Protein AF-A0A3N2DNS9-F1 (afdb_monomer)

Structure (mmCIF, N/CA/C/O backbone):
data_AF-A0A3N2DNS9-F1
#
_entry.id   AF-A0A3N2DNS9-F1
#
loop_
_atom_site.group_PDB
_atom_site.id
_atom_site.type_symbol
_atom_site.label_atom_id
_atom_site.label_alt_id
_atom_site.label_comp_id
_atom_site.label_asym_id
_atom_site.label_entity_id
_atom_site.label_seq_id
_atom_site.pdbx_PDB_ins_code
_atom_site.Cartn_x
_atom_site.Cartn_y
_atom_site.Cartn_z
_atom_site.occupancy
_atom_site.B_iso_or_equiv
_atom_site.auth_seq_id
_atom_site.auth_comp_id
_atom_site.auth_asym_id
_atom_site.auth_atom_id
_atom_site.pdbx_PDB_model_num
ATOM 1 N N . MET A 1 1 ? -33.078 -3.871 48.019 1.00 47.69 1 MET A N 1
ATOM 2 C CA . MET A 1 1 ? -33.416 -3.806 46.582 1.00 47.69 1 MET A CA 1
ATOM 3 C C . MET A 1 1 ? -32.390 -2.900 45.896 1.00 47.69 1 MET A C 1
ATOM 5 O O . MET A 1 1 ? -32.648 -1.725 45.684 1.00 47.69 1 MET A O 1
ATOM 9 N N . SER A 1 2 ? -31.164 -3.389 45.688 1.00 44.94 2 SER A N 1
ATOM 10 C CA . SER A 1 2 ? -30.055 -2.618 45.107 1.00 44.94 2 SER A CA 1
ATOM 11 C C . SER A 1 2 ? -30.118 -2.689 43.581 1.00 44.94 2 SER A C 1
ATOM 13 O O . SER A 1 2 ? -29.707 -3.674 42.974 1.00 44.94 2 SER A O 1
ATOM 1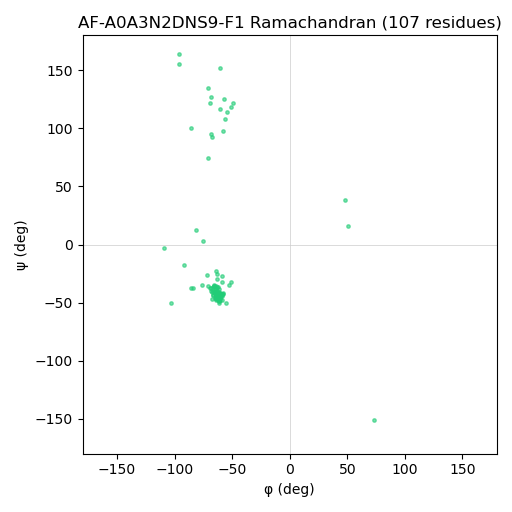5 N N . SER A 1 3 ? -30.648 -1.640 42.959 1.00 50.91 3 SER A N 1
ATOM 16 C CA . SER A 1 3 ? -30.601 -1.429 41.512 1.00 50.91 3 SER A CA 1
ATOM 17 C C . SER A 1 3 ? -29.158 -1.155 41.070 1.00 50.91 3 SER A C 1
ATOM 19 O O . SER A 1 3 ? -28.685 -0.020 41.117 1.00 50.91 3 SER A O 1
ATOM 21 N N . GLN A 1 4 ? -28.445 -2.213 40.682 1.00 53.78 4 GLN A N 1
ATOM 22 C CA . GLN A 1 4 ? -27.190 -2.117 39.938 1.00 53.78 4 GLN A CA 1
ATOM 23 C C . GLN A 1 4 ? -27.503 -1.580 38.531 1.00 53.78 4 GLN A C 1
ATOM 25 O O . GLN A 1 4 ? -28.364 -2.156 37.863 1.00 53.78 4 GLN A O 1
ATOM 30 N N . PRO A 1 5 ? -26.847 -0.508 38.052 1.00 48.84 5 PRO A N 1
ATOM 31 C CA . PRO A 1 5 ? -27.005 -0.078 36.675 1.00 48.84 5 PRO A CA 1
ATOM 32 C C . PRO A 1 5 ? -26.354 -1.124 35.767 1.00 48.84 5 PRO A C 1
ATOM 34 O O . PRO A 1 5 ? -25.174 -1.456 35.900 1.00 48.84 5 PRO A O 1
ATOM 37 N N . GLU A 1 6 ? -27.160 -1.668 34.866 1.00 54.47 6 GLU A N 1
ATOM 38 C CA . GLU A 1 6 ? -26.756 -2.581 33.808 1.00 54.47 6 GLU A CA 1
ATOM 39 C C . GLU A 1 6 ? -25.567 -1.971 33.048 1.00 54.47 6 GLU A C 1
ATOM 41 O O . GLU A 1 6 ? -25.653 -0.871 32.493 1.00 54.47 6 GLU A O 1
ATOM 46 N N . ARG A 1 7 ? -24.408 -2.641 33.066 1.00 48.16 7 ARG A N 1
ATOM 47 C CA . ARG A 1 7 ? -23.250 -2.216 32.275 1.00 48.16 7 ARG A CA 1
ATOM 48 C C . ARG A 1 7 ? -23.608 -2.428 30.812 1.00 48.16 7 ARG A C 1
ATOM 50 O O . ARG A 1 7 ? -23.436 -3.529 30.301 1.00 48.16 7 ARG A O 1
ATOM 57 N N . VAL A 1 8 ? -24.099 -1.381 30.152 1.00 51.09 8 VAL A N 1
ATOM 58 C CA . VAL A 1 8 ? -24.318 -1.367 28.704 1.00 51.09 8 VAL A CA 1
ATOM 59 C C . VAL A 1 8 ? -22.971 -1.653 28.050 1.00 51.09 8 VAL A C 1
ATOM 61 O O . VAL A 1 8 ? -22.108 -0.778 27.938 1.00 51.09 8 VAL A O 1
ATOM 64 N N . ALA A 1 9 ? -22.758 -2.914 27.676 1.00 50.75 9 ALA A N 1
ATOM 65 C CA . ALA A 1 9 ? -21.656 -3.312 26.832 1.00 50.75 9 ALA A CA 1
ATOM 66 C C . ALA A 1 9 ? -21.768 -2.448 25.579 1.00 50.75 9 ALA A C 1
ATOM 68 O O . ALA A 1 9 ? -22.756 -2.508 24.848 1.00 50.75 9 ALA A O 1
ATOM 69 N N . LYS A 1 10 ? -20.791 -1.565 25.374 1.00 50.06 10 LYS A N 1
ATOM 70 C CA . LYS A 1 10 ? -20.704 -0.702 24.198 1.00 50.06 10 LYS A CA 1
ATOM 71 C C . LYS A 1 10 ? -20.343 -1.609 23.018 1.00 50.06 10 LYS A C 1
ATOM 73 O O . LYS A 1 10 ? -19.183 -1.707 22.624 1.00 50.06 10 LYS A O 1
ATOM 78 N N . GLN A 1 11 ? -21.333 -2.372 22.557 1.00 52.22 11 GLN A N 1
ATOM 79 C CA . GLN A 1 11 ? -21.215 -3.396 21.534 1.00 52.22 11 GLN A CA 1
ATOM 80 C C . GLN A 1 11 ? -20.732 -2.698 20.267 1.00 52.22 11 GLN A C 1
ATOM 82 O O . GLN A 1 11 ? -21.385 -1.786 19.755 1.00 52.22 11 GLN A O 1
ATOM 87 N N . HIS A 1 12 ? -19.537 -3.071 19.818 1.00 53.94 12 HIS A N 1
ATOM 88 C CA . HIS A 1 12 ? -18.912 -2.521 18.626 1.00 53.94 12 HIS A CA 1
ATOM 89 C C . HIS A 1 12 ? -19.922 -2.562 17.475 1.00 53.94 12 HIS A C 1
ATOM 91 O O . HIS A 1 12 ? -20.475 -3.617 17.170 1.00 53.94 12 HIS A O 1
ATOM 97 N N . SER A 1 13 ? -20.229 -1.402 16.894 1.00 62.38 13 SER A N 1
ATOM 98 C CA . SER A 1 13 ? -21.341 -1.251 15.958 1.00 62.38 13 SER A CA 1
ATOM 99 C C . SER A 1 13 ? -21.195 -2.222 14.781 1.00 62.38 13 SER A C 1
ATOM 101 O O . SER A 1 13 ? -20.351 -2.001 13.909 1.00 62.38 13 SER A O 1
ATOM 103 N N . ILE A 1 14 ? -22.038 -3.259 14.728 1.00 76.81 14 ILE A N 1
ATOM 104 C CA . ILE A 1 14 ? -22.084 -4.257 13.641 1.00 76.81 14 ILE A CA 1
ATOM 105 C C . ILE A 1 14 ? -22.178 -3.578 12.262 1.00 76.81 14 ILE A C 1
ATOM 107 O O . ILE A 1 14 ? -21.604 -4.037 11.276 1.00 76.81 14 ILE A O 1
ATOM 111 N N . GLY A 1 15 ? -22.836 -2.414 12.213 1.00 81.50 15 GLY A N 1
ATOM 112 C CA . GLY A 1 15 ? -22.998 -1.618 11.001 1.00 81.50 15 GLY A CA 1
ATOM 113 C C . GLY A 1 15 ? -21.691 -1.083 10.407 1.00 81.50 15 GLY A C 1
ATOM 114 O O . GLY A 1 15 ? -21.640 -0.861 9.200 1.00 81.50 15 GLY A O 1
ATOM 115 N N . LEU A 1 16 ? -20.625 -0.900 11.199 1.00 83.31 16 LEU A N 1
ATOM 116 C CA . LEU A 1 16 ? -19.316 -0.500 10.665 1.00 83.31 16 LEU A CA 1
ATOM 117 C C . LEU A 1 16 ? -18.721 -1.626 9.807 1.00 83.31 16 LEU A C 1
ATOM 119 O O . LEU A 1 16 ? -18.285 -1.373 8.686 1.00 83.31 16 LEU A O 1
ATOM 123 N N . TYR A 1 17 ? -18.751 -2.863 10.308 1.00 84.00 17 TYR A N 1
ATOM 124 C CA . TYR A 1 17 ? -18.212 -4.020 9.592 1.00 84.00 17 TYR A CA 1
ATOM 125 C C . TYR A 1 17 ? -18.975 -4.301 8.308 1.00 84.00 17 TYR A C 1
ATOM 127 O O . TYR A 1 17 ? -18.344 -4.513 7.281 1.00 84.00 17 TYR A O 1
ATOM 135 N N . LEU A 1 18 ? -20.311 -4.235 8.331 1.00 88.44 18 LEU A N 1
ATOM 136 C CA . LEU A 1 18 ? -21.118 -4.433 7.124 1.00 88.44 18 LEU A CA 1
ATOM 137 C C . LEU A 1 18 ? -20.813 -3.381 6.049 1.00 88.44 18 LEU A C 1
ATOM 139 O O . LEU A 1 18 ? -20.654 -3.734 4.884 1.00 88.44 18 LEU A O 1
ATOM 143 N N . LYS A 1 19 ? -20.645 -2.105 6.426 1.00 89.62 19 LYS A N 1
ATOM 144 C CA . LYS A 1 19 ? -20.246 -1.048 5.478 1.00 89.62 19 LYS A CA 1
ATOM 145 C C . LYS A 1 19 ? -18.884 -1.327 4.845 1.00 89.62 19 LYS A C 1
ATOM 147 O O . LYS A 1 19 ? -18.731 -1.193 3.635 1.00 89.62 19 LYS A O 1
ATOM 152 N N . VAL A 1 20 ? -17.899 -1.717 5.652 1.00 90.12 20 VAL A N 1
ATOM 153 C CA . VAL A 1 20 ? -16.537 -1.993 5.170 1.00 90.12 20 VAL A CA 1
ATOM 154 C C . VAL A 1 20 ? -16.496 -3.274 4.340 1.00 90.12 20 VAL A C 1
ATOM 156 O O . VAL A 1 20 ? -15.778 -3.334 3.349 1.00 90.12 20 VAL A O 1
ATOM 159 N N . TRP A 1 21 ? -17.293 -4.276 4.698 1.00 91.69 21 TRP A N 1
ATOM 160 C CA . TRP A 1 21 ? -17.442 -5.501 3.923 1.00 91.69 21 TRP A CA 1
ATOM 161 C C . TRP A 1 21 ? -18.003 -5.218 2.524 1.00 91.69 21 TRP A C 1
ATOM 163 O O . TRP A 1 21 ? -17.413 -5.649 1.534 1.00 91.69 21 TRP A O 1
ATOM 173 N N . VAL A 1 22 ? -19.064 -4.406 2.419 1.00 92.50 22 VAL A N 1
ATOM 174 C CA . VAL A 1 22 ? -19.593 -3.958 1.117 1.00 92.50 22 VAL A CA 1
ATOM 175 C C . VAL A 1 22 ? -18.544 -3.155 0.344 1.00 92.50 22 VAL A C 1
ATOM 177 O O . VAL A 1 22 ? -18.384 -3.348 -0.860 1.00 92.50 22 VAL A O 1
ATOM 180 N N . LEU A 1 23 ? -17.785 -2.290 1.023 1.00 92.81 23 LEU A N 1
ATOM 181 C CA . LEU A 1 23 ? -16.707 -1.529 0.393 1.00 92.81 23 LEU A CA 1
ATOM 182 C C . LEU A 1 23 ? -15.602 -2.443 -0.164 1.00 92.81 23 LEU A C 1
ATOM 184 O O . LEU A 1 23 ? -15.151 -2.228 -1.284 1.00 92.81 23 LEU A O 1
ATOM 188 N N . LEU A 1 24 ? -15.190 -3.476 0.578 1.00 91.38 24 LEU A N 1
ATOM 189 C CA . LEU A 1 24 ? -14.212 -4.474 0.124 1.00 91.38 24 LEU A CA 1
ATOM 190 C C . LEU A 1 24 ? -14.717 -5.264 -1.080 1.00 91.38 24 LEU A C 1
ATOM 192 O O . LEU A 1 24 ? -13.945 -5.534 -2.001 1.00 91.38 24 LEU A O 1
ATOM 196 N N . PHE A 1 25 ? -16.002 -5.614 -1.084 1.00 93.31 25 PHE A N 1
ATOM 197 C CA . PHE A 1 25 ? -16.630 -6.264 -2.225 1.00 93.31 25 PHE A CA 1
ATOM 198 C C . PHE A 1 25 ? -16.568 -5.363 -3.460 1.00 93.31 25 PHE A C 1
ATOM 200 O O . PHE A 1 25 ? -16.052 -5.771 -4.498 1.00 93.31 25 PHE A O 1
ATOM 207 N N . PHE A 1 26 ? -16.991 -4.107 -3.322 1.00 94.81 26 PHE A N 1
ATOM 208 C CA . PHE A 1 26 ? -16.948 -3.132 -4.408 1.00 94.81 26 PHE A CA 1
ATOM 209 C C . PHE A 1 26 ? -15.526 -2.923 -4.943 1.00 94.81 26 PHE A C 1
ATOM 211 O O . PHE A 1 26 ? -15.303 -2.915 -6.152 1.00 94.81 26 PHE A O 1
ATOM 218 N N . LEU A 1 27 ? -14.544 -2.826 -4.046 1.00 92.31 27 LEU A N 1
ATOM 219 C CA . LEU A 1 27 ? -13.143 -2.674 -4.419 1.00 92.31 27 LEU A CA 1
ATOM 220 C C . LEU A 1 27 ? -12.588 -3.908 -5.149 1.00 92.31 27 LEU A C 1
ATOM 222 O O . LEU A 1 27 ? -11.789 -3.779 -6.074 1.00 92.31 27 LEU A O 1
ATOM 226 N N . SER A 1 28 ? -13.032 -5.103 -4.756 1.00 90.88 28 SER A N 1
ATOM 227 C CA . SER A 1 28 ? -12.667 -6.353 -5.429 1.00 90.88 28 SER A CA 1
ATOM 228 C C . SER A 1 28 ? -13.258 -6.412 -6.837 1.00 90.88 28 SER A C 1
ATOM 230 O O . SER A 1 28 ? -12.557 -6.788 -7.775 1.00 90.88 28 SER A O 1
ATOM 232 N N . THR A 1 29 ? -14.500 -5.953 -7.012 1.00 91.25 29 THR A N 1
ATOM 233 C CA . THR A 1 29 ? -15.124 -5.814 -8.332 1.00 91.25 29 THR A CA 1
ATOM 234 C C . THR A 1 29 ? -14.359 -4.826 -9.208 1.00 91.25 29 THR A C 1
ATOM 236 O O . THR A 1 29 ? -14.070 -5.144 -10.356 1.00 91.25 29 THR A O 1
ATOM 239 N N . LEU A 1 30 ? -13.958 -3.666 -8.673 1.00 90.06 30 LEU A N 1
ATOM 240 C CA . LEU A 1 30 ? -13.130 -2.701 -9.406 1.00 90.06 30 LEU A CA 1
ATOM 241 C C . LEU A 1 30 ? -11.793 -3.303 -9.851 1.00 90.06 30 LEU A C 1
ATOM 243 O O . LEU A 1 30 ? -11.401 -3.111 -10.997 1.00 90.06 30 LEU A O 1
ATOM 247 N N . SER A 1 31 ? -11.124 -4.067 -8.984 1.00 88.69 31 SER A N 1
ATOM 248 C CA . SER A 1 31 ? -9.900 -4.782 -9.360 1.00 88.69 31 SER A CA 1
ATOM 249 C C . SER A 1 31 ? -10.153 -5.765 -10.505 1.00 88.69 31 SER A C 1
ATOM 251 O O . SER A 1 31 ? -9.362 -5.817 -11.436 1.00 88.69 31 SER A O 1
ATOM 253 N N . TYR A 1 32 ? -11.265 -6.503 -10.472 1.00 88.31 32 TYR A N 1
ATOM 254 C 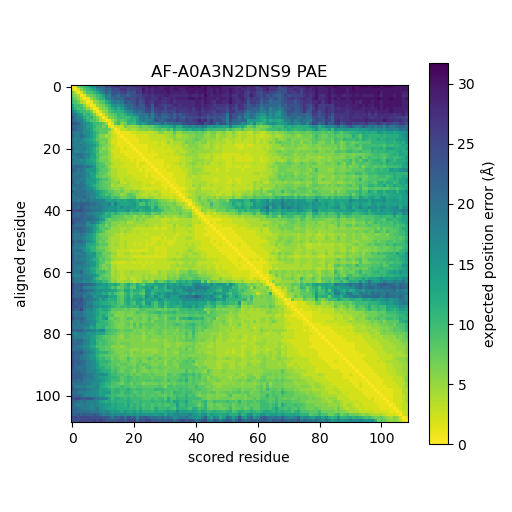CA . TYR A 1 32 ? -11.634 -7.426 -11.547 1.00 88.31 32 TYR A CA 1
ATOM 255 C C . TYR A 1 32 ? -11.954 -6.700 -12.863 1.00 88.31 32 TYR A C 1
ATOM 257 O O . TYR A 1 32 ? -11.603 -7.172 -13.940 1.00 88.31 32 TYR A O 1
ATOM 265 N N . LEU A 1 33 ? -12.572 -5.517 -12.790 1.00 88.50 33 LEU A N 1
ATOM 266 C CA . LEU A 1 33 ? -12.839 -4.669 -13.954 1.00 88.50 33 LEU A CA 1
ATOM 267 C C . LEU A 1 33 ? -11.543 -4.219 -14.647 1.00 88.50 33 LEU A C 1
ATOM 269 O O . LEU A 1 33 ? -11.508 -4.175 -15.872 1.00 88.50 33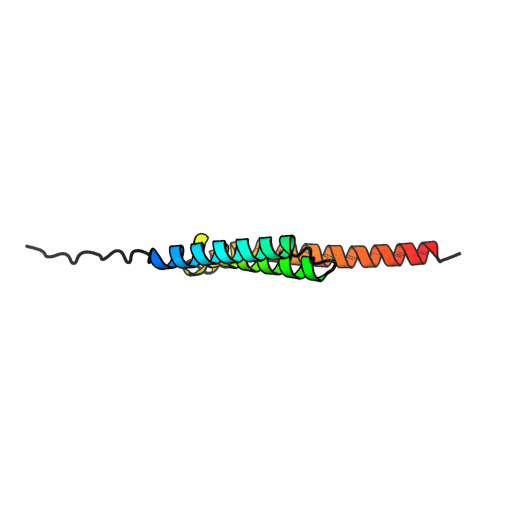 LEU A O 1
ATOM 273 N N . VAL A 1 34 ? -10.468 -3.932 -13.904 1.00 86.69 34 VAL A N 1
ATOM 274 C CA . VAL A 1 34 ? -9.149 -3.608 -14.490 1.00 86.69 34 VAL A CA 1
ATOM 275 C C . VAL A 1 34 ? -8.634 -4.741 -15.367 1.00 86.69 34 VAL A C 1
ATOM 277 O O . VAL A 1 34 ? -8.155 -4.487 -16.475 1.00 86.69 34 VAL A O 1
ATOM 280 N N . ASP A 1 35 ? -8.758 -5.977 -14.884 1.00 82.94 35 ASP A N 1
ATOM 281 C CA . ASP A 1 35 ? -8.377 -7.168 -15.639 1.00 82.94 35 ASP A CA 1
ATOM 282 C C . ASP A 1 35 ? -9.327 -7.408 -16.825 1.00 82.94 35 ASP A C 1
ATOM 284 O O . ASP A 1 35 ? -8.873 -7.742 -17.919 1.00 82.94 35 ASP A O 1
ATOM 288 N N . TYR A 1 36 ? -10.627 -7.141 -16.661 1.00 85.31 36 TYR A N 1
ATOM 289 C CA . TYR A 1 36 ? -11.624 -7.264 -17.728 1.00 85.31 36 TYR A CA 1
ATOM 290 C C . TYR A 1 36 ? -11.401 -6.282 -18.887 1.00 85.31 36 TYR A C 1
ATOM 292 O O . TYR A 1 36 ? -11.522 -6.655 -20.053 1.00 85.31 36 TYR A O 1
ATOM 300 N N . TYR A 1 37 ? -11.031 -5.033 -18.597 1.00 84.88 37 TYR A N 1
ATOM 301 C CA . TYR A 1 37 ? -10.741 -4.032 -19.629 1.00 84.88 37 TYR A CA 1
ATOM 302 C C . TYR A 1 37 ? -9.388 -4.238 -20.322 1.00 84.88 37 TYR A C 1
ATOM 304 O O . TYR A 1 37 ? -9.028 -3.434 -21.180 1.00 84.88 37 TYR A O 1
ATOM 312 N N . HIS A 1 38 ? -8.646 -5.301 -19.980 1.00 76.19 38 HIS A N 1
ATOM 313 C CA . HIS A 1 38 ? -7.372 -5.662 -20.607 1.00 76.19 38 HIS A CA 1
ATOM 314 C C . HIS A 1 38 ? -6.406 -4.476 -20.724 1.00 76.19 38 HIS A C 1
ATOM 316 O O . HIS A 1 38 ? -5.695 -4.330 -21.719 1.00 76.19 38 HIS A O 1
ATOM 322 N N . LEU A 1 39 ? -6.377 -3.613 -19.703 1.00 76.50 39 LEU A N 1
ATOM 323 C CA . LEU A 1 39 ? -5.477 -2.466 -19.681 1.00 76.50 39 LEU A CA 1
ATOM 324 C C . LEU A 1 39 ? -4.035 -2.976 -19.831 1.00 76.50 39 LEU A C 1
ATOM 326 O O . LEU A 1 39 ? -3.596 -3.864 -19.099 1.00 76.50 39 LEU A O 1
ATOM 330 N N . GLN A 1 40 ? -3.310 -2.463 -20.824 1.00 80.62 40 GLN A N 1
ATOM 331 C CA . GLN A 1 40 ? -1.951 -2.906 -21.131 1.00 80.62 40 GLN A CA 1
ATOM 332 C C . GLN A 1 40 ? -0.898 -1.999 -20.484 1.00 80.62 40 GLN A C 1
ATOM 334 O O . GLN A 1 40 ? -1.129 -0.821 -20.204 1.00 80.62 40 GLN A O 1
ATOM 339 N N . GLY A 1 41 ? 0.289 -2.565 -20.259 1.00 82.81 41 GLY A N 1
ATOM 340 C CA . GLY A 1 41 ? 1.462 -1.833 -19.785 1.00 82.81 41 GLY A CA 1
ATOM 341 C C . GLY A 1 41 ? 1.403 -1.418 -18.311 1.00 82.81 41 GLY A C 1
ATOM 342 O O . GLY A 1 41 ? 0.805 -2.092 -17.469 1.00 82.81 41 GLY A O 1
ATOM 343 N N . GLY A 1 42 ? 2.068 -0.303 -17.993 1.00 83.69 42 GLY A N 1
ATOM 344 C CA . GLY A 1 42 ? 2.240 0.187 -16.620 1.00 83.69 42 GLY A CA 1
ATOM 345 C C . GLY A 1 42 ? 0.937 0.587 -15.922 1.00 83.69 42 GLY A C 1
ATOM 346 O O . GLY A 1 42 ? 0.858 0.528 -14.698 1.00 83.69 42 GLY A O 1
ATOM 347 N N . LEU A 1 43 ? -0.114 0.915 -16.681 1.00 84.00 43 LEU A N 1
ATOM 348 C CA . LEU A 1 43 ? -1.399 1.329 -16.114 1.00 84.00 43 LEU A CA 1
ATOM 349 C C . LEU A 1 43 ? -2.062 0.198 -15.311 1.00 84.00 43 LEU A C 1
ATOM 351 O O . LEU A 1 43 ? -2.603 0.441 -14.233 1.00 84.00 43 LEU A O 1
ATOM 355 N N . ARG A 1 44 ? -1.949 -1.050 -15.787 1.00 88.00 44 ARG A N 1
ATOM 356 C CA . ARG A 1 44 ? -2.453 -2.236 -15.079 1.00 88.00 44 ARG A CA 1
ATOM 357 C C . ARG A 1 44 ? -1.710 -2.466 -13.771 1.00 88.00 44 ARG A C 1
ATOM 359 O O . ARG A 1 44 ? -2.336 -2.681 -12.740 1.00 88.00 44 ARG A O 1
ATOM 366 N N . TRP A 1 45 ? -0.382 -2.379 -13.810 1.00 85.00 45 TRP A N 1
ATOM 367 C CA . TRP A 1 45 ? 0.466 -2.557 -12.632 1.00 85.00 45 TRP A CA 1
ATOM 368 C C . TRP A 1 45 ? 0.128 -1.549 -11.535 1.00 85.00 45 TRP A C 1
ATOM 370 O O . TRP A 1 45 ? -0.097 -1.946 -10.392 1.00 85.00 45 TRP A O 1
ATOM 380 N N . THR A 1 46 ? 0.006 -0.269 -11.889 1.00 88.69 46 THR A N 1
ATOM 381 C CA . THR A 1 46 ? -0.341 0.783 -10.929 1.00 88.69 46 THR A CA 1
ATOM 382 C C . THR A 1 46 ? -1.732 0.572 -10.337 1.00 88.69 46 THR A C 1
ATOM 384 O O . THR A 1 46 ? -1.883 0.656 -9.120 1.00 88.69 46 THR A O 1
ATOM 387 N N . LEU A 1 47 ? -2.743 0.254 -11.155 1.00 90.19 47 LEU A N 1
ATOM 388 C CA . LEU A 1 47 ? -4.105 0.045 -10.652 1.00 90.19 47 LEU A CA 1
ATOM 389 C C . LEU A 1 47 ? -4.220 -1.198 -9.764 1.00 90.19 47 LEU A C 1
ATOM 391 O O . LEU A 1 47 ? -4.844 -1.122 -8.707 1.00 90.19 47 LEU A O 1
ATOM 395 N N . ILE A 1 48 ? -3.606 -2.323 -10.146 1.00 90.19 48 ILE A N 1
ATOM 396 C CA . ILE A 1 48 ? -3.632 -3.547 -9.332 1.00 90.19 48 ILE A CA 1
ATOM 397 C C . ILE A 1 48 ? -2.952 -3.298 -7.984 1.00 90.19 48 ILE A C 1
ATOM 399 O O . ILE A 1 48 ? -3.531 -3.620 -6.945 1.00 90.19 48 ILE A O 1
ATOM 403 N N . LEU A 1 49 ? -1.762 -2.685 -7.979 1.00 90.38 49 LEU A N 1
ATOM 404 C CA . LEU A 1 49 ? -1.060 -2.334 -6.741 1.00 90.38 49 LEU A CA 1
ATOM 405 C C . LEU A 1 49 ? -1.881 -1.368 -5.882 1.00 90.38 49 LEU A C 1
ATOM 407 O O . LEU A 1 49 ? -1.990 -1.561 -4.671 1.00 90.38 49 LEU A O 1
ATOM 411 N N . PHE A 1 50 ? -2.514 -0.372 -6.501 1.00 92.25 50 PHE A N 1
ATOM 412 C CA . PHE A 1 50 ? -3.374 0.581 -5.809 1.00 92.25 50 PHE A CA 1
ATOM 413 C C . PHE A 1 50 ? -4.573 -0.107 -5.138 1.00 92.25 50 PHE A C 1
ATOM 415 O O . PHE A 1 50 ? -4.811 0.093 -3.944 1.00 92.25 50 PHE A O 1
ATOM 422 N N . PHE A 1 51 ? -5.290 -0.977 -5.857 1.00 93.19 51 PHE A N 1
ATOM 423 C CA . PHE A 1 51 ? -6.400 -1.743 -5.286 1.00 93.19 51 PHE A CA 1
ATOM 424 C C . PHE A 1 51 ? -5.936 -2.739 -4.218 1.00 93.19 51 PHE A C 1
ATOM 426 O O . PHE A 1 51 ? -6.634 -2.920 -3.217 1.00 93.19 51 PHE A O 1
ATOM 433 N N . MET A 1 52 ? -4.751 -3.341 -4.375 1.00 91.12 52 MET A N 1
ATOM 434 C CA . MET A 1 52 ? -4.129 -4.194 -3.358 1.00 91.12 52 MET A CA 1
ATOM 435 C C . MET A 1 52 ? -3.839 -3.438 -2.061 1.00 91.12 52 MET A C 1
ATOM 437 O O . MET A 1 52 ? -4.191 -3.927 -0.985 1.00 91.12 52 MET A O 1
ATOM 441 N N . LEU A 1 53 ? -3.248 -2.247 -2.150 1.00 90.81 53 LEU A N 1
ATOM 442 C CA . LEU A 1 53 ? -2.953 -1.420 -0.982 1.00 90.81 53 LEU A CA 1
ATOM 443 C C . LEU A 1 53 ? -4.231 -0.927 -0.301 1.00 90.81 53 LEU A C 1
ATOM 445 O O . LEU A 1 53 ? -4.327 -1.012 0.924 1.00 90.81 53 LEU A O 1
ATOM 449 N N . LEU A 1 54 ? -5.236 -0.479 -1.064 1.00 93.19 54 LEU A N 1
ATOM 450 C CA . LEU A 1 54 ? -6.507 -0.038 -0.483 1.00 93.19 54 LEU A CA 1
ATOM 451 C C . LEU A 1 54 ? -7.212 -1.173 0.269 1.00 93.19 54 LEU A C 1
ATOM 453 O O . LEU A 1 54 ? -7.625 -0.968 1.413 1.00 93.19 54 LEU A O 1
ATOM 457 N N . LYS A 1 55 ? -7.348 -2.370 -0.329 1.00 93.00 55 LYS A N 1
ATOM 458 C CA . LYS A 1 55 ? -8.016 -3.487 0.363 1.00 93.00 55 LYS A CA 1
ATOM 459 C C . LYS A 1 55 ? -7.232 -3.933 1.593 1.00 93.00 55 LYS A C 1
ATOM 461 O O . LYS A 1 55 ? -7.841 -4.152 2.636 1.00 93.00 55 LYS A O 1
ATOM 466 N N . ALA A 1 56 ? -5.902 -4.017 1.504 1.00 90.31 56 ALA A N 1
ATOM 467 C CA . ALA A 1 56 ? -5.061 -4.380 2.640 1.00 90.31 56 ALA A CA 1
ATOM 468 C C . ALA A 1 56 ? -5.186 -3.350 3.773 1.00 90.31 56 ALA A C 1
ATOM 470 O O . ALA A 1 56 ? -5.414 -3.727 4.920 1.00 90.31 56 ALA A O 1
ATOM 471 N N . GLY A 1 57 ? -5.138 -2.053 3.453 1.00 87.50 57 GLY A N 1
ATOM 472 C CA . GLY A 1 57 ? -5.323 -0.974 4.423 1.00 87.50 57 GLY A CA 1
ATOM 473 C C . GLY A 1 57 ? -6.695 -1.013 5.101 1.00 87.50 57 GLY A C 1
ATOM 474 O O . GLY A 1 57 ? -6.779 -0.913 6.326 1.00 87.50 57 GLY A O 1
ATOM 475 N N . LEU A 1 58 ? -7.769 -1.232 4.334 1.00 89.50 58 LEU A N 1
ATOM 476 C CA . LEU A 1 58 ? -9.123 -1.394 4.876 1.00 89.50 58 LEU A CA 1
ATOM 477 C C . LEU A 1 58 ? -9.220 -2.593 5.828 1.00 89.50 58 LEU A C 1
ATOM 479 O O . LEU A 1 58 ? -9.811 -2.472 6.904 1.00 89.50 58 LEU A O 1
ATOM 483 N N . ILE A 1 59 ? -8.609 -3.725 5.471 1.00 88.69 59 ILE A N 1
ATOM 484 C CA . ILE A 1 59 ? -8.576 -4.922 6.320 1.00 88.69 59 ILE A CA 1
ATOM 485 C C . ILE A 1 59 ? -7.811 -4.643 7.619 1.00 88.69 59 ILE A C 1
ATOM 487 O O . ILE A 1 59 ? -8.317 -4.941 8.702 1.00 88.69 59 ILE A O 1
ATOM 491 N N . VAL A 1 60 ? -6.638 -4.013 7.536 1.00 85.50 60 VAL A N 1
ATOM 492 C CA . VAL A 1 60 ? -5.804 -3.708 8.707 1.00 85.50 60 VAL A CA 1
ATOM 493 C C . VAL A 1 60 ? -6.516 -2.752 9.673 1.00 85.50 60 VAL A C 1
ATOM 495 O O . VAL A 1 60 ? -6.541 -2.981 10.881 1.00 85.50 60 VAL A O 1
ATOM 498 N N . ILE A 1 61 ? -7.143 -1.692 9.158 1.00 82.62 61 ILE A N 1
ATOM 499 C CA . ILE A 1 61 ? -7.809 -0.684 9.994 1.00 82.62 61 ILE A CA 1
ATOM 500 C C . ILE A 1 61 ? -9.048 -1.260 10.696 1.00 82.62 61 ILE A C 1
ATOM 502 O O . ILE A 1 61 ? -9.298 -0.918 11.856 1.00 82.62 61 ILE A O 1
ATOM 506 N N . VAL A 1 62 ? -9.829 -2.097 10.003 1.00 81.75 62 VAL A N 1
ATOM 507 C CA . VAL A 1 62 ? -11.173 -2.503 10.449 1.00 81.75 62 VAL A CA 1
ATOM 508 C C . VAL A 1 62 ? -11.196 -3.910 11.033 1.00 81.75 62 VAL A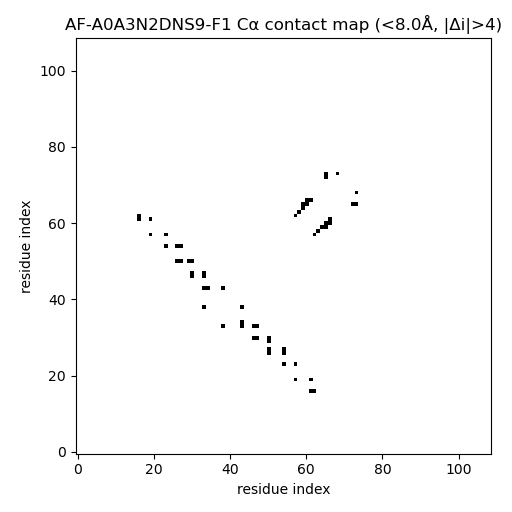 C 1
ATOM 510 O O . VAL A 1 62 ? -11.711 -4.096 12.131 1.00 81.75 62 VAL A O 1
ATOM 513 N N . PHE A 1 63 ? -10.643 -4.897 10.330 1.00 76.62 63 PHE A N 1
ATOM 514 C CA . PHE A 1 63 ? -10.693 -6.298 10.760 1.00 76.62 63 PHE A CA 1
ATOM 515 C C . PHE A 1 63 ? -9.583 -6.637 11.748 1.00 76.62 63 PHE A C 1
ATOM 517 O O . PHE A 1 63 ? -9.837 -7.330 12.727 1.00 76.62 63 PHE A O 1
ATOM 524 N N . MET A 1 64 ? -8.382 -6.085 11.561 1.00 79.50 64 MET A N 1
ATOM 525 C CA . MET A 1 64 ? -7.309 -6.209 12.554 1.00 79.50 64 MET A CA 1
ATOM 526 C C . MET A 1 64 ? -7.425 -5.204 13.706 1.00 79.50 64 MET A C 1
ATOM 528 O O . MET A 1 64 ? -6.478 -5.055 14.471 1.00 79.50 64 MET A O 1
ATOM 532 N N . HIS A 1 65 ? -8.565 -4.509 13.851 1.00 69.00 65 HIS A N 1
ATOM 533 C CA . HIS A 1 65 ? -8.878 -3.629 14.987 1.00 69.00 65 HIS A CA 1
ATOM 534 C C . HIS A 1 65 ? -7.811 -2.580 15.343 1.00 69.00 65 HIS A C 1
ATOM 536 O O . HIS A 1 65 ? -7.884 -1.951 16.398 1.00 69.00 65 HIS A O 1
ATOM 542 N N . VAL A 1 66 ? -6.858 -2.309 14.446 1.00 67.69 66 VAL A N 1
ATOM 543 C CA . VAL A 1 66 ? -5.697 -1.441 14.695 1.00 67.69 66 VAL A CA 1
ATOM 544 C C . VAL A 1 66 ? -6.132 -0.031 15.097 1.00 67.69 66 VAL A C 1
ATOM 546 O O . VAL A 1 66 ? -5.432 0.661 15.838 1.00 67.69 66 VAL A O 1
ATOM 549 N N . LYS A 1 67 ? -7.324 0.399 14.662 1.00 66.56 67 LYS A N 1
ATOM 550 C CA . LYS A 1 67 ? -7.912 1.683 15.051 1.00 66.56 67 LYS A CA 1
ATOM 551 C C . LYS A 1 67 ? -8.207 1.792 16.557 1.00 66.56 67 LYS A C 1
ATOM 553 O O . LYS A 1 67 ? -8.145 2.897 17.090 1.00 66.56 67 LYS A O 1
ATOM 558 N N . TRP A 1 68 ? -8.501 0.679 17.226 1.00 68.81 68 TRP A N 1
ATOM 559 C CA . TRP A 1 68 ? -8.942 0.624 18.627 1.00 68.81 68 TRP A CA 1
ATOM 560 C C . TRP A 1 68 ? -7.904 0.040 19.589 1.00 68.81 68 TRP A C 1
ATOM 562 O O . TRP A 1 68 ? -8.128 0.040 20.795 1.00 68.81 68 TRP A O 1
ATOM 572 N N . GLU A 1 69 ? -6.763 -0.397 19.063 1.00 73.62 69 GLU A N 1
ATOM 573 C CA . GLU A 1 69 ? -5.682 -1.005 19.832 1.00 73.62 69 GLU A CA 1
ATOM 574 C C . GLU A 1 69 ? -4.565 -0.022 20.217 1.00 73.62 69 GLU A C 1
ATOM 576 O O . GLU A 1 69 ? -4.420 1.084 19.673 1.00 73.62 69 GLU A O 1
ATOM 581 N N . ARG A 1 70 ? -3.747 -0.448 21.188 1.00 81.00 70 ARG A N 1
ATOM 582 C CA . ARG A 1 70 ? -2.606 0.323 21.708 1.00 81.00 70 ARG A CA 1
ATOM 583 C C . ARG A 1 70 ? -1.581 0.608 20.609 1.00 81.00 70 ARG A C 1
ATOM 585 O O . ARG A 1 70 ? -1.387 -0.190 19.695 1.00 81.00 70 ARG A O 1
ATOM 592 N N . LEU A 1 71 ? -0.849 1.718 20.749 1.00 80.12 71 LEU A N 1
ATOM 593 C CA . LEU A 1 71 ? 0.210 2.114 19.807 1.00 80.12 71 LEU A CA 1
ATOM 594 C C . LEU A 1 71 ? 1.245 1.002 19.564 1.00 80.12 71 LEU A C 1
ATOM 596 O O . LEU A 1 71 ? 1.688 0.836 18.432 1.00 80.12 71 LEU A O 1
ATOM 600 N N . ALA A 1 72 ? 1.555 0.196 20.584 1.00 83.19 72 ALA A N 1
ATOM 601 C CA . ALA A 1 72 ? 2.480 -0.933 20.472 1.00 83.19 72 ALA A CA 1
ATOM 602 C C . ALA A 1 72 ? 2.061 -1.964 19.404 1.00 83.19 72 ALA A C 1
ATOM 604 O O . ALA A 1 72 ? 2.902 -2.405 18.627 1.00 83.19 72 ALA A O 1
ATOM 605 N N . VAL A 1 73 ? 0.766 -2.295 19.302 1.00 82.31 73 VAL A N 1
ATOM 606 C CA . VAL A 1 73 ? 0.253 -3.258 18.306 1.00 82.31 73 VAL A CA 1
ATOM 607 C C . VAL A 1 73 ? 0.365 -2.686 16.892 1.00 82.31 73 VAL A C 1
ATOM 609 O O . VAL A 1 73 ? 0.740 -3.395 15.960 1.00 82.31 73 VAL A O 1
ATOM 612 N N . LYS A 1 74 ? 0.121 -1.378 16.728 1.00 85.19 74 LYS A N 1
ATOM 613 C CA . LYS A 1 74 ? 0.265 -0.703 15.426 1.00 85.19 74 LYS A CA 1
ATOM 614 C C . LYS A 1 74 ? 1.713 -0.738 14.950 1.00 85.19 74 LYS A C 1
ATOM 616 O O . LYS A 1 74 ? 1.964 -1.067 13.796 1.00 85.19 74 LYS A O 1
ATOM 621 N N . VAL A 1 75 ? 2.654 -0.425 15.843 1.00 87.50 75 VAL A N 1
ATOM 622 C CA . VAL A 1 75 ? 4.088 -0.449 15.529 1.00 87.50 75 VAL A CA 1
ATOM 623 C C . VAL A 1 75 ? 4.529 -1.869 15.198 1.00 87.50 75 VAL A C 1
ATOM 625 O O . VAL A 1 75 ? 5.170 -2.061 14.176 1.00 87.50 75 VAL A O 1
ATOM 628 N N . MET A 1 76 ? 4.119 -2.870 15.980 1.00 88.12 76 MET A N 1
ATOM 629 C CA . MET A 1 76 ? 4.4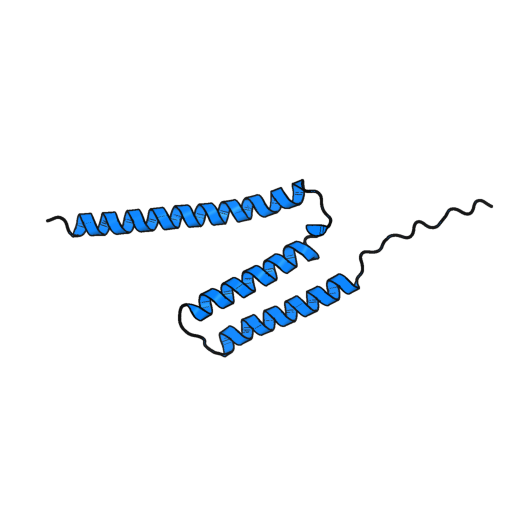67 -4.271 15.727 1.00 88.12 76 MET A CA 1
ATOM 630 C C . MET A 1 76 ? 3.990 -4.772 14.356 1.00 88.12 76 MET A C 1
ATOM 632 O O . MET A 1 76 ? 4.668 -5.594 13.751 1.00 88.12 76 MET A O 1
ATOM 636 N N . LEU A 1 77 ? 2.857 -4.272 13.851 1.00 86.75 77 LEU A N 1
ATOM 637 C CA . LEU A 1 77 ? 2.322 -4.656 12.544 1.00 86.75 77 LEU A CA 1
ATOM 638 C C . LEU A 1 77 ? 2.916 -3.846 11.379 1.00 86.75 77 LEU A C 1
ATOM 640 O O . LEU A 1 77 ? 3.161 -4.395 10.308 1.00 86.75 77 LEU A O 1
ATOM 644 N N . ILE A 1 78 ? 3.169 -2.550 11.574 1.00 85.81 78 ILE A N 1
ATOM 645 C CA . ILE A 1 78 ? 3.743 -1.676 10.537 1.00 85.81 78 ILE A CA 1
ATOM 646 C C . ILE A 1 78 ? 5.245 -1.926 10.367 1.00 85.81 78 ILE A C 1
ATOM 648 O O . ILE A 1 78 ? 5.745 -1.862 9.248 1.00 85.81 78 ILE A O 1
ATOM 652 N N . LEU A 1 79 ? 5.962 -2.242 11.446 1.00 90.31 79 LEU A N 1
ATOM 653 C CA . LEU A 1 79 ? 7.404 -2.477 11.432 1.00 90.31 79 LEU A CA 1
ATOM 654 C C . LEU A 1 79 ? 7.846 -3.558 10.424 1.00 90.31 79 LEU A C 1
ATOM 656 O O . LEU A 1 79 ? 8.730 -3.257 9.623 1.00 90.31 79 LEU A O 1
ATOM 660 N N . PRO A 1 80 ? 7.249 -4.769 10.378 1.00 89.94 80 PRO A N 1
ATOM 661 C CA . PRO A 1 80 ? 7.626 -5.777 9.388 1.00 89.94 80 PRO A CA 1
ATOM 662 C C . PRO A 1 80 ? 7.275 -5.355 7.957 1.00 89.94 80 PRO A C 1
ATOM 664 O O . PRO A 1 80 ? 8.057 -5.602 7.044 1.00 89.94 80 PRO A O 1
ATOM 667 N N . LEU A 1 81 ? 6.144 -4.673 7.746 1.00 89.50 81 LEU A N 1
ATOM 668 C CA . LEU A 1 81 ? 5.765 -4.174 6.419 1.00 89.50 81 LEU A CA 1
ATOM 669 C C . LEU A 1 81 ? 6.761 -3.122 5.916 1.00 89.50 81 LEU A C 1
ATOM 671 O O . LEU A 1 81 ? 7.189 -3.166 4.765 1.00 89.50 81 LEU A O 1
ATOM 675 N N . LEU A 1 82 ? 7.170 -2.207 6.794 1.00 92.06 82 LEU A N 1
ATOM 676 C CA . LEU A 1 82 ? 8.143 -1.167 6.485 1.00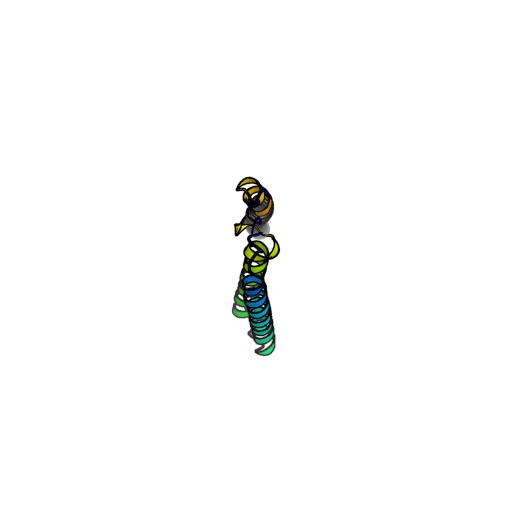 92.06 82 LEU A CA 1
ATOM 677 C C . LEU A 1 82 ? 9.537 -1.756 6.228 1.00 92.06 82 LEU A C 1
ATOM 679 O O . LEU A 1 82 ? 10.199 -1.352 5.276 1.00 92.06 82 LEU A O 1
ATOM 683 N N . ALA A 1 83 ? 9.951 -2.751 7.017 1.00 95.38 83 ALA A N 1
ATOM 684 C CA . ALA A 1 83 ? 11.209 -3.462 6.809 1.00 95.38 83 ALA A CA 1
ATOM 685 C C . ALA A 1 83 ? 11.270 -4.130 5.427 1.00 95.38 83 ALA A C 1
ATOM 687 O O . ALA A 1 83 ? 12.281 -4.009 4.741 1.00 95.38 83 ALA A O 1
ATOM 688 N N . ILE A 1 84 ? 10.179 -4.768 4.984 1.00 94.75 84 ILE A N 1
ATOM 689 C CA . ILE A 1 84 ? 10.101 -5.383 3.651 1.00 94.75 84 ILE A CA 1
ATOM 690 C C . ILE A 1 84 ? 10.224 -4.324 2.549 1.00 94.75 84 ILE A C 1
ATOM 692 O O . ILE A 1 84 ? 10.977 -4.525 1.601 1.00 94.75 84 ILE A O 1
ATOM 696 N N . VAL A 1 85 ? 9.532 -3.187 2.667 1.00 92.94 85 VAL A N 1
ATOM 697 C CA . VAL A 1 85 ? 9.608 -2.110 1.662 1.00 92.94 85 VAL A CA 1
ATOM 698 C C . VAL A 1 85 ? 11.023 -1.536 1.566 1.00 92.94 85 VAL A C 1
ATOM 700 O O . VAL A 1 85 ? 11.534 -1.364 0.460 1.00 92.94 85 VAL A O 1
ATOM 703 N N . ILE A 1 86 ? 11.677 -1.288 2.706 1.00 96.12 86 ILE A N 1
ATOM 704 C CA . ILE A 1 86 ? 13.069 -0.817 2.741 1.00 96.12 86 ILE A CA 1
ATO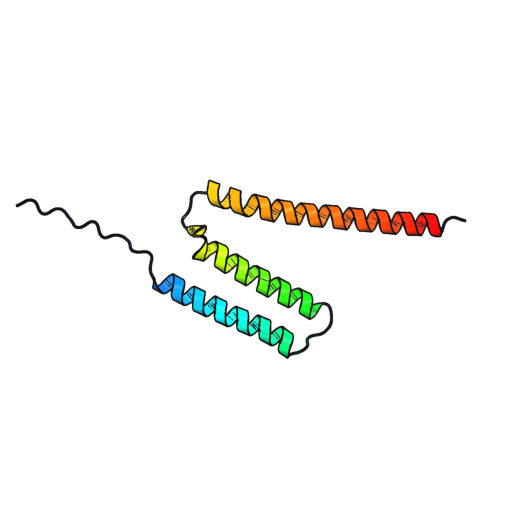M 705 C C . ILE A 1 86 ? 13.998 -1.857 2.114 1.00 96.12 86 ILE A C 1
ATOM 707 O O . ILE A 1 86 ? 14.826 -1.503 1.279 1.00 96.12 86 ILE A O 1
ATOM 711 N N . PHE A 1 87 ? 13.838 -3.132 2.474 1.00 96.81 87 PHE A N 1
ATOM 712 C CA . PHE A 1 87 ? 14.653 -4.217 1.940 1.00 96.81 87 PHE A CA 1
ATOM 713 C C . PHE A 1 87 ? 14.514 -4.337 0.418 1.00 96.81 87 PHE A C 1
ATOM 715 O O . PHE A 1 87 ? 15.519 -4.390 -0.283 1.00 96.81 87 PHE A O 1
ATOM 722 N N . ILE A 1 88 ? 13.288 -4.292 -0.112 1.00 96.00 88 ILE A N 1
ATOM 723 C CA . ILE A 1 88 ? 13.045 -4.292 -1.562 1.00 96.00 88 ILE A CA 1
ATOM 724 C C . ILE A 1 88 ? 13.719 -3.084 -2.225 1.00 96.00 88 ILE A C 1
ATOM 726 O O . ILE A 1 88 ? 14.359 -3.246 -3.260 1.00 96.00 88 ILE A O 1
ATOM 730 N N . GLY A 1 89 ? 13.612 -1.890 -1.633 1.00 95.56 89 GLY A N 1
ATOM 731 C CA . GLY A 1 89 ? 14.253 -0.681 -2.156 1.00 95.56 89 GLY A CA 1
ATOM 732 C C . GLY A 1 89 ? 15.779 -0.785 -2.193 1.00 95.56 89 GLY A C 1
ATOM 733 O O . GLY A 1 89 ? 16.390 -0.456 -3.206 1.00 95.56 89 GLY A O 1
ATOM 734 N N . MET A 1 90 ? 16.392 -1.304 -1.125 1.00 97.38 90 MET A N 1
ATOM 735 C CA . MET A 1 90 ? 17.834 -1.562 -1.081 1.00 97.38 90 MET A CA 1
ATOM 736 C C . MET A 1 90 ? 18.265 -2.563 -2.157 1.00 97.38 90 MET A C 1
ATOM 738 O O . MET A 1 90 ? 19.204 -2.288 -2.899 1.00 97.38 90 MET A O 1
ATOM 742 N N . MET A 1 91 ? 17.548 -3.683 -2.285 1.00 97.00 91 MET A N 1
ATOM 743 C CA . MET A 1 91 ? 17.850 -4.711 -3.286 1.00 97.00 91 MET A CA 1
ATOM 744 C C . MET A 1 91 ? 17.678 -4.195 -4.720 1.00 97.00 91 MET A C 1
ATOM 746 O O . MET A 1 91 ? 18.451 -4.570 -5.597 1.00 97.00 91 MET A O 1
ATOM 750 N N . ALA A 1 92 ? 16.694 -3.325 -4.972 1.00 95.88 92 ALA A N 1
ATOM 751 C CA . ALA A 1 92 ? 16.503 -2.704 -6.283 1.00 95.88 92 ALA A CA 1
ATOM 752 C C . ALA A 1 92 ? 17.691 -1.804 -6.657 1.00 95.88 92 ALA A C 1
ATOM 754 O O . ALA A 1 92 ? 18.228 -1.914 -7.756 1.00 95.88 92 ALA A O 1
ATOM 755 N N . ILE A 1 93 ? 18.151 -0.980 -5.713 1.00 96.62 93 ILE A N 1
ATOM 756 C CA . ILE A 1 93 ? 19.319 -0.113 -5.897 1.00 96.62 93 ILE A CA 1
ATOM 757 C C . ILE A 1 93 ? 20.583 -0.950 -6.165 1.00 96.62 93 ILE A C 1
ATOM 759 O O . ILE A 1 93 ? 21.341 -0.664 -7.091 1.00 96.62 93 ILE A O 1
ATOM 763 N N . GLU A 1 94 ? 20.811 -2.008 -5.386 1.00 96.00 94 GLU A N 1
ATOM 764 C CA . GLU A 1 94 ? 21.956 -2.908 -5.567 1.00 96.00 94 GLU A CA 1
ATOM 765 C C . GLU A 1 94 ? 21.924 -3.645 -6.918 1.00 96.00 94 GLU A C 1
ATOM 767 O O . GLU A 1 94 ? 22.968 -3.836 -7.557 1.00 96.00 94 GLU A O 1
ATOM 772 N N . ALA A 1 95 ? 20.732 -4.020 -7.390 1.00 95.81 95 ALA A N 1
ATOM 773 C CA . ALA A 1 95 ? 20.550 -4.634 -8.699 1.00 95.81 95 ALA A CA 1
ATOM 774 C C . ALA A 1 95 ? 20.970 -3.686 -9.834 1.00 95.81 95 ALA A C 1
ATOM 776 O O . ALA A 1 95 ? 21.706 -4.111 -10.730 1.00 95.81 95 ALA A O 1
ATOM 777 N N . ASP A 1 96 ? 20.585 -2.409 -9.763 1.00 94.19 96 ASP A N 1
ATOM 778 C CA . ASP A 1 96 ? 20.972 -1.392 -10.748 1.00 94.19 96 ASP A CA 1
ATOM 779 C C . ASP A 1 96 ? 22.490 -1.149 -10.741 1.00 94.19 96 ASP A C 1
ATOM 781 O O . ASP A 1 96 ? 23.121 -1.140 -11.802 1.00 94.19 96 ASP A O 1
ATOM 785 N N . TYR A 1 97 ? 23.110 -1.044 -9.558 1.00 93.69 97 TYR A N 1
ATOM 786 C CA . TYR A 1 97 ? 24.570 -0.928 -9.439 1.00 93.69 97 TYR A CA 1
ATOM 787 C C . TYR A 1 97 ? 25.297 -2.132 -10.051 1.00 93.69 97 TYR A C 1
ATOM 789 O O . TYR A 1 97 ? 26.275 -1.973 -10.787 1.00 93.69 97 TYR A O 1
ATOM 797 N N . THR A 1 98 ? 24.805 -3.345 -9.791 1.00 94.44 98 THR A N 1
ATOM 798 C CA . THR A 1 98 ? 25.373 -4.575 -10.356 1.00 94.44 98 THR A CA 1
ATOM 799 C C . THR A 1 98 ? 25.208 -4.619 -11.876 1.00 94.44 98 THR A C 1
ATOM 801 O O . THR A 1 98 ? 26.128 -5.028 -12.587 1.00 94.44 98 THR A O 1
ATOM 804 N N . PHE A 1 99 ? 24.057 -4.185 -12.392 1.00 94.81 99 PHE A N 1
ATOM 805 C CA . PHE A 1 99 ? 23.778 -4.132 -13.824 1.00 94.81 99 PHE A CA 1
ATOM 806 C C . PHE A 1 99 ? 24.711 -3.157 -14.553 1.00 94.81 99 PHE A C 1
ATOM 808 O O . PHE A 1 99 ? 25.340 -3.538 -15.542 1.00 94.81 99 PHE A O 1
ATOM 815 N N . VAL A 1 100 ? 24.874 -1.939 -14.028 1.00 95.19 100 VAL A N 1
ATOM 816 C CA . VAL A 1 100 ? 25.776 -0.930 -14.603 1.00 95.19 100 VAL A CA 1
ATOM 817 C C . VAL A 1 100 ? 27.228 -1.404 -14.570 1.00 95.19 100 VAL A C 1
ATOM 819 O O . VAL A 1 100 ? 27.916 -1.316 -15.584 1.00 95.19 100 VAL A O 1
ATOM 822 N N . ASN A 1 101 ? 27.690 -1.981 -13.458 1.00 93.06 101 ASN A N 1
ATOM 823 C CA . ASN A 1 101 ? 29.057 -2.502 -13.361 1.00 93.06 101 ASN A CA 1
ATOM 824 C C . ASN A 1 101 ? 29.326 -3.628 -14.369 1.00 93.06 101 ASN A C 1
ATOM 826 O O . ASN A 1 101 ? 30.403 -3.673 -14.961 1.00 93.06 101 ASN A O 1
ATOM 830 N N . ARG A 1 102 ? 28.347 -4.510 -14.610 1.00 92.56 102 ARG A N 1
ATOM 831 C CA . ARG A 1 102 ? 28.455 -5.546 -15.649 1.00 92.56 102 ARG A CA 1
ATOM 832 C C . ARG A 1 102 ? 28.553 -4.936 -17.041 1.00 92.56 102 ARG A C 1
ATOM 834 O O . ARG A 1 102 ? 29.393 -5.376 -17.816 1.00 92.56 102 ARG A O 1
ATOM 841 N N . LEU A 1 103 ? 27.735 -3.930 -17.350 1.00 95.19 103 LEU A N 1
ATOM 842 C CA . LEU A 1 103 ? 27.803 -3.229 -18.634 1.00 95.19 103 LEU A CA 1
ATOM 843 C C . LEU A 1 103 ? 29.154 -2.538 -18.836 1.00 95.19 103 LEU A C 1
ATOM 845 O O . LEU A 1 103 ? 29.726 -2.652 -19.913 1.00 95.19 103 LEU A O 1
ATOM 849 N N . LEU A 1 104 ? 29.684 -1.870 -17.808 1.00 93.38 104 LEU A N 1
ATOM 850 C CA . LEU A 1 104 ? 30.993 -1.216 -17.868 1.00 93.38 104 LEU A CA 1
ATOM 851 C C . LEU A 1 104 ? 32.130 -2.223 -18.066 1.00 93.38 104 LEU A C 1
ATOM 853 O O . LEU A 1 104 ? 33.004 -1.980 -18.888 1.00 93.38 104 LEU A O 1
ATOM 857 N N . PHE A 1 105 ? 32.088 -3.364 -17.372 1.00 91.44 105 PHE A N 1
ATOM 858 C CA . PHE A 1 105 ? 33.058 -4.448 -17.550 1.00 91.44 105 PHE A CA 1
ATOM 859 C C . PHE A 1 105 ? 32.982 -5.087 -18.947 1.00 91.44 105 PHE A C 1
ATOM 861 O O . PHE A 1 105 ? 34.003 -5.427 -19.530 1.00 91.44 105 PHE A O 1
ATOM 868 N N . LEU A 1 106 ? 31.777 -5.240 -19.502 1.00 92.69 106 LEU A N 1
ATOM 869 C CA . LEU A 1 106 ? 31.573 -5.749 -20.864 1.00 92.69 106 LEU A CA 1
ATOM 870 C C . LEU A 1 106 ? 31.978 -4.733 -21.946 1.00 92.69 106 LEU A C 1
ATOM 872 O O . LEU A 1 106 ? 32.274 -5.132 -23.068 1.00 92.69 106 LEU A O 1
ATOM 876 N N . ALA A 1 107 ? 31.943 -3.435 -21.632 1.00 90.38 107 ALA A N 1
ATOM 877 C CA . ALA A 1 107 ? 32.285 -2.347 -22.548 1.00 90.38 107 ALA A CA 1
ATOM 878 C C . ALA A 1 107 ? 33.762 -1.922 -22.477 1.00 90.38 107 ALA A C 1
ATOM 880 O O . ALA A 1 107 ? 34.238 -1.250 -23.393 1.00 90.38 107 ALA A O 1
ATOM 881 N N . SER A 1 108 ? 34.485 -2.275 -21.408 1.00 75.50 108 SER A N 1
ATOM 882 C CA . SER A 1 108 ? 35.940 -2.127 -21.359 1.00 75.50 108 SER A CA 1
ATOM 883 C C . SER A 1 108 ? 36.610 -3.148 -22.294 1.00 75.50 108 SER A C 1
ATOM 885 O O . SER A 1 108 ? 36.186 -4.303 -22.281 1.00 75.50 108 SER A O 1
ATOM 887 N N . PRO A 1 109 ? 37.603 -2.734 -23.107 1.00 67.00 109 PRO A N 1
ATOM 888 C CA . PRO A 1 109 ? 38.278 -3.600 -24.077 1.00 67.00 109 PRO A CA 1
ATOM 889 C C . PRO A 1 109 ? 39.068 -4.747 -23.437 1.00 67.00 109 PRO A C 1
ATOM 891 O O . PRO A 1 109 ? 39.526 -4.587 -22.281 1.00 67.00 109 PRO A O 1
#

Nearest PDB structures (foldseek):
  7tgh-assembly1_T5  TM=2.738E-01  e=6.305E+00  Tetrahymena thermophila

Mean predicted aligned error: 9.62 Å

Radius of gyration: 23.48 Å; Cα contacts (8 Å, |Δi|>4): 30; chains: 1; bounding box: 72×10×71 Å

Secondary structure (DSSP, 8-state):
---PPP-------HHHHHHHHHHHHHHHHHHHHHHHTT--THHHHHHHHHHHHHHHHHHHHHTS-TTTS-HHHHHHHHHHHHHHHHHHHHHHHHHHHHHHHHHHHHH--

Sequence (109 a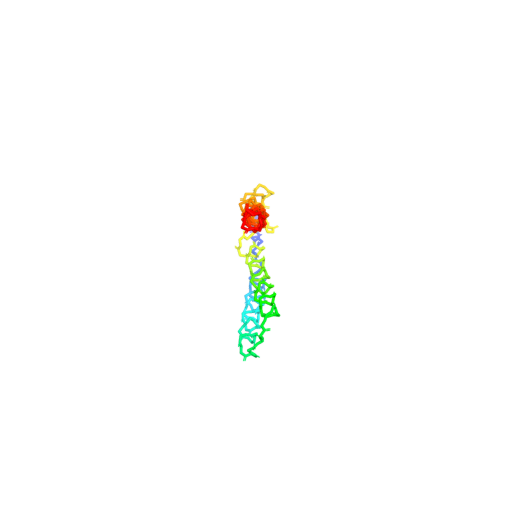a):
MSSQPERVAKQHSIGLYLKVWVLLFFLSTLSYLVDYYHLQGGLRWTLILFFMLLKAGLIVIVFMHVKWERLA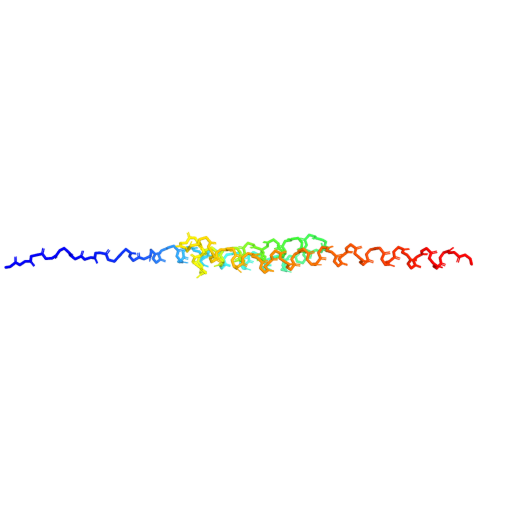VKVMLILPLLAIVIFIGMMAIEADYTFVNRLLFLASP

InterPro domains:
  IPR005171 Cytochrome C oxidase subunit IV, prokaryotes [PF03626] (19-88)

pLDDT: mean 83.47, std 13.68, range [44.94, 97.38]

Organism: NCBI:txid933926

Foldseek 3Di:
DDDDPDPPPPPDPPVVVVVLVVVLVVLVVVLVVLVVVVDDDPVNVVSNVVSVVVNVVSCCVPVVVLVPDDPVVVCVVVVVVVVVVVVVVVVVVVVVVVVVVVVVVVPDD

Solvent-accessible surface area (backbone atoms only — not comparable to full-atom values): 6394 Å² total; per-residue (Å²): 138,84,86,72,80,79,80,77,71,82,68,76,61,66,68,56,56,55,54,51,50,53,49,48,51,53,49,51,51,53,51,52,48,50,63,71,69,61,54,67,70,69,64,38,57,52,51,51,52,50,46,52,50,52,50,50,50,52,42,43,46,62,76,63,40,46,75,80,50,60,71,69,62,48,49,67,59,47,49,61,56,50,50,51,55,50,50,52,52,51,53,53,53,51,49,52,54,52,51,51,52,50,51,51,60,71,68,50,132